Protein AF-A0A1V5MWM6-F1 (afdb_monomer_lite)

Radius of gyration: 13.38 Å; chains: 1; bounding box: 36×27×34 Å

Foldseek 3Di:
DVQVVVVLLVVLQCVLQQVLACAPVQWDWDDDPNDTHTDPGDPRHHDCPDVSFRNDDQCPDRNDDPVSSLVSCVVVPHDSVVSVVSNVVSNVVVD

Secondary structure (DSSP, 8-state):
-HHHHHHHHHHHHHHHTTB----GGG--EEEETT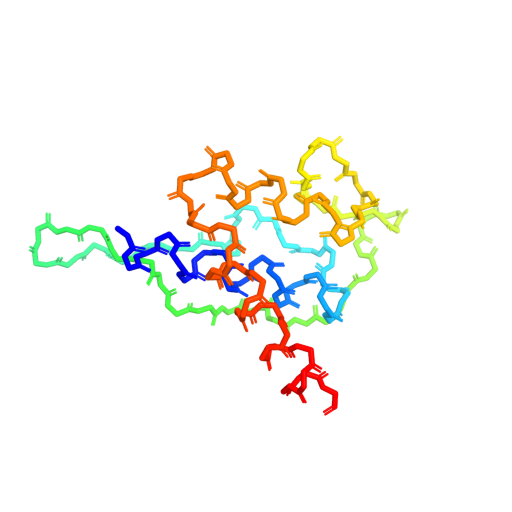EEEEPPP-----B--BTTB-SS-BTTBSS--HHHHHHHHHHTT--HHHHHHHHHHHHHHT-

Structure (mmCIF, N/CA/C/O backbone):
data_AF-A0A1V5MWM6-F1
#
_entry.id   AF-A0A1V5MWM6-F1
#
loop_
_atom_site.group_PDB
_atom_site.id
_atom_site.type_symbol
_atom_site.label_atom_id
_atom_site.label_alt_id
_atom_site.label_comp_id
_atom_site.label_asym_id
_atom_site.label_entity_id
_atom_site.label_seq_id
_atom_site.pdbx_PDB_ins_code
_atom_site.Cartn_x
_atom_site.Cartn_y
_atom_site.Cartn_z
_atom_site.occupancy
_atom_site.B_iso_or_equiv
_atom_site.auth_seq_id
_atom_site.auth_comp_id
_atom_site.auth_asym_id
_atom_site.auth_atom_id
_atom_site.pdbx_PDB_model_num
ATOM 1 N N . MET A 1 1 ? -6.650 0.308 14.072 1.00 78.88 1 MET A N 1
ATOM 2 C CA . MET A 1 1 ? -5.532 -0.623 13.765 1.00 78.88 1 MET A CA 1
ATOM 3 C C . MET A 1 1 ? -5.895 -1.726 12.774 1.00 78.88 1 MET A C 1
ATOM 5 O O . MET A 1 1 ? -5.092 -1.991 11.892 1.00 78.88 1 MET A O 1
ATOM 9 N N . VAL A 1 2 ? -7.065 -2.375 12.875 1.00 90.19 2 VAL A N 1
ATOM 10 C CA . VAL A 1 2 ? -7.462 -3.445 11.931 1.00 90.19 2 VAL A CA 1
ATOM 11 C C . VAL A 1 2 ? -7.520 -2.946 10.484 1.00 90.19 2 VAL A C 1
ATOM 13 O O . VAL A 1 2 ? -6.863 -3.528 9.627 1.00 90.19 2 VAL A O 1
ATOM 16 N N . GLU A 1 3 ? -8.217 -1.837 10.227 1.00 93.81 3 GLU A N 1
ATOM 17 C CA . GLU A 1 3 ? -8.366 -1.302 8.865 1.00 93.81 3 GLU A CA 1
ATOM 18 C C . GLU A 1 3 ? -7.029 -0.893 8.245 1.00 93.81 3 GLU A C 1
ATOM 20 O O . GLU A 1 3 ? -6.723 -1.261 7.116 1.00 93.81 3 GLU A O 1
ATOM 25 N N . MET A 1 4 ? -6.163 -0.244 9.021 1.00 93.56 4 MET A N 1
ATOM 26 C CA . MET A 1 4 ? -4.841 0.153 8.543 1.00 93.56 4 MET A CA 1
ATOM 27 C C . MET A 1 4 ? -3.955 -1.058 8.191 1.00 93.56 4 MET A C 1
ATOM 29 O O . MET A 1 4 ? -3.263 -1.033 7.176 1.00 93.56 4 MET A O 1
ATOM 33 N N . ARG A 1 5 ? -4.056 -2.176 8.928 1.00 94.81 5 ARG A N 1
ATOM 34 C CA . ARG A 1 5 ? -3.383 -3.432 8.545 1.00 94.81 5 ARG A CA 1
ATOM 35 C C . ARG A 1 5 ? -3.902 -4.014 7.235 1.00 94.81 5 ARG A C 1
ATOM 37 O O . ARG A 1 5 ? -3.110 -4.575 6.481 1.00 94.81 5 ARG A O 1
ATOM 44 N N . LYS A 1 6 ? -5.201 -3.880 6.945 1.00 96.31 6 LYS A N 1
ATOM 45 C CA . LYS A 1 6 ? -5.766 -4.299 5.652 1.00 96.31 6 LYS A CA 1
ATOM 46 C C . LYS A 1 6 ? -5.215 -3.443 4.510 1.00 96.31 6 LYS A C 1
ATOM 48 O O . LYS A 1 6 ? -4.765 -4.006 3.517 1.00 96.31 6 LYS A O 1
ATOM 53 N N . VAL A 1 7 ? -5.171 -2.120 4.688 1.00 96.19 7 VAL A N 1
ATOM 54 C CA . VAL A 1 7 ? -4.598 -1.188 3.701 1.00 96.19 7 VAL A CA 1
ATOM 55 C C . VAL A 1 7 ? -3.115 -1.488 3.460 1.00 96.19 7 VAL A C 1
ATOM 57 O O . VAL A 1 7 ? -2.696 -1.622 2.313 1.00 96.19 7 VAL A O 1
ATOM 60 N N . TYR A 1 8 ? -2.326 -1.691 4.521 1.00 97.06 8 TYR A N 1
ATOM 61 C CA . TYR A 1 8 ? -0.914 -2.066 4.397 1.00 97.06 8 TYR A CA 1
ATOM 62 C C . TYR A 1 8 ? -0.730 -3.391 3.647 1.00 97.06 8 TYR A C 1
ATOM 64 O O . TYR A 1 8 ? 0.094 -3.486 2.738 1.00 97.06 8 TYR A O 1
ATOM 72 N N . ARG A 1 9 ? -1.528 -4.413 3.981 1.00 96.88 9 ARG A N 1
ATOM 73 C CA . ARG A 1 9 ? -1.490 -5.713 3.299 1.00 96.88 9 ARG A CA 1
ATOM 74 C C . ARG A 1 9 ? -1.787 -5.570 1.802 1.00 96.88 9 ARG A C 1
ATOM 76 O O . ARG A 1 9 ? -1.123 -6.228 1.007 1.00 96.88 9 ARG A O 1
ATOM 83 N N . LEU A 1 10 ? -2.740 -4.715 1.427 1.00 97.25 10 LEU A N 1
ATOM 84 C CA . LEU A 1 10 ? -3.058 -4.435 0.026 1.00 97.25 10 LEU A CA 1
ATOM 85 C C . LEU A 1 10 ? -1.912 -3.712 -0.695 1.00 97.25 10 LEU A C 1
ATOM 87 O O . LEU A 1 10 ? -1.538 -4.123 -1.788 1.00 97.25 10 LEU A O 1
ATOM 91 N N . MET A 1 11 ? -1.303 -2.701 -0.067 1.00 97.31 11 MET A N 1
ATOM 92 C CA . MET A 1 11 ? -0.132 -2.003 -0.616 1.00 97.31 11 MET A CA 1
ATOM 93 C C . MET A 1 11 ? 1.019 -2.978 -0.901 1.00 97.31 11 MET A C 1
ATOM 95 O O . MET A 1 11 ? 1.599 -2.959 -1.985 1.00 97.31 11 MET A O 1
ATOM 99 N N . VAL A 1 12 ? 1.325 -3.871 0.049 1.00 97.69 12 VAL A N 1
ATOM 100 C CA . VAL A 1 12 ? 2.356 -4.904 -0.141 1.00 97.69 12 VAL A CA 1
ATOM 101 C C . VAL A 1 12 ? 1.974 -5.864 -1.265 1.00 97.69 12 VAL A C 1
ATOM 103 O O . VAL A 1 12 ? 2.826 -6.218 -2.074 1.00 97.69 12 VAL A O 1
ATOM 106 N N . PHE A 1 13 ? 0.710 -6.280 -1.343 1.00 97.44 13 PHE A N 1
ATOM 107 C CA . PHE A 1 13 ? 0.254 -7.171 -2.405 1.00 97.44 13 PHE A CA 1
ATOM 108 C C . PHE A 1 13 ? 0.421 -6.532 -3.791 1.00 97.44 13 PHE A C 1
ATOM 110 O O . PHE A 1 13 ? 1.078 -7.123 -4.645 1.00 97.44 13 PHE A O 1
ATOM 117 N N . ASN A 1 14 ? -0.060 -5.297 -3.985 1.00 96.88 14 ASN A N 1
ATOM 118 C CA . ASN A 1 14 ? 0.095 -4.550 -5.240 1.00 96.88 14 ASN A CA 1
ATOM 119 C C . ASN A 1 14 ? 1.564 -4.318 -5.615 1.00 96.88 14 ASN A C 1
ATOM 121 O O . ASN A 1 14 ? 1.914 -4.307 -6.797 1.00 96.88 14 ASN A O 1
ATOM 125 N N . TYR A 1 15 ? 2.439 -4.148 -4.623 1.00 96.50 15 TYR A N 1
ATOM 126 C CA . TYR A 1 15 ? 3.879 -4.107 -4.851 1.00 96.50 15 TYR A CA 1
ATOM 127 C C . TYR A 1 15 ? 4.416 -5.440 -5.392 1.00 96.50 15 TYR A C 1
ATOM 129 O O . TYR A 1 15 ? 5.102 -5.448 -6.411 1.00 96.50 15 TYR A O 1
ATOM 137 N N . LEU A 1 16 ? 4.079 -6.561 -4.747 1.00 96.69 16 LEU A N 1
ATOM 138 C CA . LEU A 1 16 ? 4.614 -7.88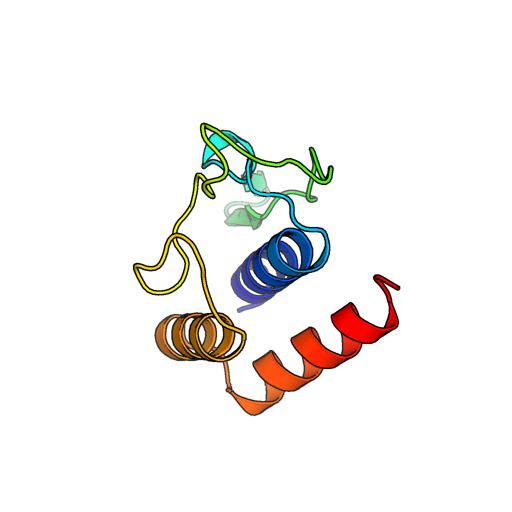5 -5.086 1.00 96.69 16 LEU A CA 1
ATOM 139 C C . LEU A 1 16 ? 4.137 -8.414 -6.442 1.00 96.69 16 LEU A C 1
ATOM 141 O O . LEU A 1 16 ? 4.916 -9.063 -7.134 1.00 96.69 16 LEU A O 1
ATOM 145 N N . ILE A 1 17 ? 2.889 -8.138 -6.829 1.00 95.88 17 ILE A N 1
ATOM 146 C CA . ILE A 1 17 ? 2.348 -8.578 -8.127 1.00 95.88 17 ILE A CA 1
ATOM 147 C C . ILE A 1 17 ? 2.641 -7.603 -9.269 1.00 95.88 17 ILE A C 1
ATOM 149 O O . ILE A 1 17 ? 2.104 -7.774 -10.358 1.00 95.88 17 ILE A O 1
ATOM 153 N N . TYR A 1 18 ? 3.442 -6.559 -9.028 1.00 94.88 18 TYR A N 1
ATOM 154 C CA . TYR A 1 18 ? 3.665 -5.477 -9.988 1.00 94.88 18 TYR A CA 1
ATOM 155 C C . TYR A 1 18 ? 2.355 -4.838 -10.482 1.00 94.88 18 TYR A C 1
ATOM 157 O O . TYR A 1 18 ? 2.238 -4.480 -11.646 1.00 94.88 18 TYR A O 1
ATOM 165 N N . ASN A 1 19 ? 1.355 -4.667 -9.612 1.00 96.31 19 ASN A N 1
ATOM 166 C CA . ASN A 1 19 ? 0.180 -3.862 -9.943 1.00 96.31 19 ASN A CA 1
ATOM 167 C C . ASN A 1 19 ? 0.536 -2.384 -9.776 1.00 96.31 19 ASN A C 1
ATOM 169 O O . ASN A 1 19 ? 0.562 -1.889 -8.647 1.00 96.31 19 ASN A O 1
ATOM 173 N N . LYS A 1 20 ? 0.851 -1.696 -10.875 1.00 95.94 20 LYS A N 1
ATOM 174 C CA . LYS A 1 20 ? 1.162 -0.258 -10.886 1.00 95.94 20 LYS A CA 1
ATOM 175 C C . LYS A 1 20 ? -0.071 0.633 -11.101 1.00 95.94 20 LYS A C 1
ATOM 177 O O . LYS A 1 20 ? 0.045 1.849 -10.960 1.00 95.94 20 LYS A O 1
ATOM 182 N N . ASP A 1 21 ? -1.241 0.060 -11.378 1.00 95.50 21 ASP A N 1
ATOM 183 C CA . ASP A 1 21 ? -2.509 0.787 -11.564 1.00 95.50 21 ASP A CA 1
ATOM 184 C C . ASP A 1 21 ? -3.344 0.857 -10.267 1.00 95.50 21 ASP A C 1
ATOM 186 O O . ASP A 1 21 ? -4.571 0.834 -10.244 1.00 95.50 21 ASP A O 1
ATOM 190 N N . ASP A 1 22 ? -2.664 0.934 -9.125 1.00 94.62 22 ASP A N 1
ATOM 191 C CA . ASP A 1 22 ? -3.262 1.014 -7.795 1.00 94.62 22 ASP A CA 1
ATOM 192 C C . ASP A 1 22 ? -3.705 2.438 -7.430 1.00 94.62 22 ASP A C 1
ATOM 194 O O . ASP A 1 22 ? -3.335 2.979 -6.387 1.00 94.62 22 ASP A O 1
ATOM 198 N N . HIS A 1 23 ? -4.500 3.074 -8.286 1.00 94.31 23 HIS A N 1
ATOM 199 C CA . HIS A 1 23 ? -4.932 4.453 -8.079 1.00 94.31 23 HIS A CA 1
ATOM 200 C C . HIS A 1 23 ? -6.020 4.559 -6.995 1.00 94.31 23 HIS A C 1
ATOM 202 O O . HIS A 1 23 ? -6.686 3.581 -6.654 1.00 94.31 23 HIS A O 1
ATOM 208 N N . ALA A 1 24 ? -6.296 5.773 -6.509 1.00 94.56 24 ALA A N 1
ATOM 209 C CA . ALA A 1 24 ? -7.223 6.015 -5.395 1.00 94.56 24 ALA A CA 1
ATOM 210 C C . ALA A 1 24 ? -8.632 5.397 -5.555 1.00 94.56 24 ALA A C 1
ATOM 212 O O . ALA A 1 24 ? -9.249 5.041 -4.556 1.00 94.56 24 ALA A O 1
ATOM 213 N N . LYS A 1 25 ? -9.140 5.216 -6.785 1.00 94.69 25 LYS A N 1
ATOM 214 C CA . LYS A 1 25 ? -10.450 4.574 -7.033 1.00 94.69 25 LYS A CA 1
ATOM 215 C C . LYS A 1 25 ? -10.467 3.057 -6.782 1.00 94.69 25 LYS A C 1
ATOM 217 O O . LYS A 1 25 ? -11.548 2.478 -6.700 1.00 94.69 25 LYS A O 1
ATOM 222 N N . ASN A 1 26 ? -9.300 2.434 -6.613 1.00 95.81 26 ASN A N 1
ATOM 223 C CA . ASN A 1 26 ? -9.149 1.013 -6.277 1.00 95.81 26 ASN A CA 1
ATOM 224 C C . ASN A 1 26 ? -9.122 0.771 -4.758 1.00 95.81 26 ASN A C 1
ATOM 226 O O . ASN A 1 26 ? -8.934 -0.351 -4.293 1.00 95.81 26 ASN A O 1
ATOM 230 N N . PHE A 1 27 ? -9.367 1.825 -3.975 1.00 96.12 27 PHE A N 1
ATOM 231 C CA . PHE A 1 27 ? -9.560 1.764 -2.536 1.00 96.12 27 PHE A CA 1
ATOM 232 C C . PHE A 1 27 ? -10.973 2.237 -2.213 1.00 96.12 27 PHE A C 1
ATOM 234 O O . PHE A 1 27 ? -11.348 3.368 -2.520 1.00 96.12 27 PHE A O 1
ATOM 241 N N . ALA A 1 28 ? -11.746 1.383 -1.550 1.00 96.88 28 ALA A N 1
ATOM 242 C CA . ALA A 1 28 ? -13.091 1.718 -1.109 1.00 96.88 28 ALA A CA 1
ATOM 243 C C . ALA A 1 28 ? -13.274 1.436 0.377 1.00 96.88 28 ALA A C 1
ATOM 245 O O . ALA A 1 28 ? -12.566 0.634 0.992 1.00 96.88 28 ALA A O 1
ATOM 246 N N . PHE A 1 29 ? -14.284 2.089 0.936 1.00 96.88 29 PHE A N 1
ATOM 247 C CA . PHE A 1 29 ? -14.725 1.893 2.303 1.00 96.88 29 PHE A CA 1
ATOM 248 C C . PHE A 1 29 ? -16.230 1.647 2.308 1.00 96.88 29 PHE A C 1
ATOM 250 O O . PHE A 1 29 ? -16.976 2.239 1.529 1.00 96.88 29 PHE A O 1
ATOM 257 N N . ILE A 1 30 ? -16.670 0.765 3.195 1.00 97.56 30 ILE A N 1
ATOM 258 C CA . ILE A 1 30 ? -18.071 0.452 3.444 1.00 97.56 30 ILE A CA 1
ATOM 259 C C . ILE A 1 30 ? -18.443 1.104 4.770 1.00 97.56 30 ILE A C 1
ATOM 261 O O . ILE A 1 30 ? -17.847 0.793 5.804 1.00 97.56 30 ILE A O 1
ATOM 265 N N . TYR A 1 31 ? -19.434 1.992 4.744 1.00 97.31 31 TYR A N 1
ATOM 266 C CA . TYR A 1 31 ? -20.023 2.539 5.960 1.00 97.31 31 TYR A CA 1
ATOM 267 C C . TYR A 1 31 ? -21.106 1.594 6.476 1.00 97.31 31 TYR A C 1
ATOM 269 O O . TYR A 1 31 ? -22.084 1.325 5.778 1.00 97.31 31 TYR A O 1
ATOM 277 N N . ARG A 1 32 ? -20.921 1.066 7.686 1.00 97.00 32 ARG A N 1
ATOM 278 C CA . ARG A 1 32 ? -21.890 0.187 8.353 1.00 97.00 32 ARG A CA 1
ATOM 279 C C . ARG A 1 32 ? -21.751 0.301 9.862 1.00 97.00 32 ARG A C 1
ATOM 281 O O . ARG A 1 32 ? -20.654 0.527 10.369 1.00 97.00 32 ARG A O 1
ATOM 288 N N . ASP A 1 33 ? -22.862 0.124 10.569 1.00 96.19 33 ASP A N 1
ATOM 289 C CA . ASP A 1 33 ? -22.894 0.106 12.037 1.00 96.19 33 ASP A CA 1
ATOM 290 C C . ASP A 1 33 ? -22.291 1.373 12.680 1.00 96.19 33 ASP A C 1
ATOM 292 O O . ASP A 1 33 ? -21.696 1.324 13.752 1.00 96.19 33 ASP A O 1
ATOM 296 N N . GLY A 1 34 ? -22.423 2.522 12.006 1.00 97.25 34 GLY A N 1
ATOM 297 C CA . GLY A 1 34 ? -21.892 3.801 12.480 1.00 97.25 34 GLY A CA 1
ATOM 298 C C . GLY A 1 34 ? -20.401 4.038 12.206 1.00 97.25 34 GLY A C 1
ATOM 299 O O . GLY A 1 34 ? -19.903 5.094 12.588 1.00 97.25 34 GLY A O 1
ATOM 300 N N . ASP A 1 35 ? -19.701 3.117 11.533 1.00 97.00 35 ASP A N 1
ATOM 301 C CA . ASP A 1 35 ? -18.246 3.171 11.334 1.00 97.00 35 ASP A CA 1
ATOM 302 C C . ASP A 1 35 ? -17.822 2.873 9.879 1.00 97.00 35 ASP A C 1
ATOM 304 O O . ASP A 1 35 ? -18.557 2.261 9.096 1.00 97.00 35 ASP A O 1
ATOM 308 N N . TRP A 1 36 ? -16.618 3.314 9.506 1.00 95.94 36 TRP A N 1
ATOM 309 C CA . TRP A 1 36 ? -16.015 3.082 8.193 1.00 95.94 36 TRP A CA 1
ATOM 310 C C . TRP A 1 36 ? -15.107 1.854 8.216 1.00 95.94 36 TRP A C 1
ATOM 312 O O . TRP A 1 36 ? -14.105 1.800 8.925 1.00 95.94 36 TRP A O 1
ATOM 322 N N . HIS A 1 37 ? -15.415 0.883 7.362 1.00 96.44 37 HIS A N 1
ATOM 323 C CA . HIS A 1 37 ? -14.640 -0.345 7.210 1.00 96.44 37 HIS A CA 1
ATOM 324 C C . HIS A 1 37 ? -13.959 -0.330 5.853 1.00 96.44 37 HIS A C 1
ATOM 326 O O . HIS A 1 37 ? -14.598 -0.035 4.848 1.00 96.44 37 HIS A O 1
ATOM 332 N N . PHE A 1 38 ? -12.683 -0.683 5.787 1.00 97.50 38 PHE A N 1
ATOM 333 C CA . PHE A 1 38 ? -12.014 -0.903 4.516 1.00 97.50 38 PHE A CA 1
ATOM 334 C C . PHE A 1 38 ? -12.715 -2.043 3.770 1.00 97.50 38 PHE A C 1
ATOM 336 O O . PHE A 1 38 ? -12.940 -3.124 4.334 1.00 97.50 38 PHE A O 1
ATOM 343 N N . ALA A 1 39 ? -13.101 -1.779 2.523 1.00 97.44 39 ALA A N 1
ATOM 344 C CA . ALA A 1 39 ? -13.791 -2.749 1.689 1.00 97.44 39 ALA A CA 1
ATOM 345 C C . ALA A 1 39 ? -12.869 -3.942 1.370 1.00 97.44 39 ALA A C 1
ATOM 347 O O . ALA A 1 39 ? -11.640 -3.813 1.418 1.00 97.44 39 ALA A O 1
ATOM 348 N N . PRO A 1 40 ? -13.428 -5.116 1.025 1.00 96.56 40 PRO A N 1
ATOM 349 C CA . PRO A 1 40 ? -12.648 -6.163 0.379 1.00 96.56 40 PRO A CA 1
ATOM 350 C C . PRO A 1 40 ? -11.901 -5.601 -0.836 1.00 96.56 40 PRO A C 1
ATOM 352 O O . PRO A 1 40 ? -12.457 -4.800 -1.583 1.00 96.56 40 PRO A O 1
ATOM 355 N N . ALA A 1 41 ? -10.649 -6.015 -1.021 1.00 96.88 41 ALA A N 1
ATOM 356 C CA . ALA A 1 41 ? -9.849 -5.579 -2.158 1.00 96.88 41 ALA A CA 1
ATOM 357 C C . ALA A 1 41 ? -10.435 -6.105 -3.480 1.00 96.88 41 ALA A C 1
ATOM 359 O O . ALA A 1 41 ? -10.948 -7.224 -3.536 1.00 96.88 41 ALA A O 1
ATOM 360 N N . TYR A 1 42 ? -10.331 -5.302 -4.534 1.00 96.75 42 TYR A N 1
ATOM 361 C CA . TYR A 1 42 ? -10.787 -5.605 -5.888 1.00 96.75 42 TYR A CA 1
ATOM 362 C C . TYR A 1 42 ? -9.775 -5.060 -6.901 1.00 96.75 42 TYR A C 1
ATOM 364 O O . TYR A 1 42 ? -8.861 -4.334 -6.518 1.00 96.75 42 TYR A O 1
ATOM 372 N N . ASP A 1 43 ? -9.935 -5.445 -8.169 1.00 96.25 43 ASP A N 1
ATOM 373 C CA . ASP A 1 43 ? -9.072 -5.012 -9.278 1.00 96.25 43 ASP A CA 1
ATOM 374 C C . ASP A 1 43 ? -7.571 -5.277 -9.030 1.00 96.25 43 ASP A C 1
ATOM 376 O O . ASP A 1 43 ? -6.719 -4.390 -8.979 1.00 96.25 43 ASP A O 1
ATOM 380 N N . LEU A 1 44 ? -7.262 -6.552 -8.778 1.00 95.38 44 LEU A N 1
ATOM 381 C CA . LEU A 1 44 ? -5.941 -7.023 -8.364 1.00 95.38 44 LEU A CA 1
ATOM 382 C C . LEU A 1 44 ? -5.222 -7.726 -9.514 1.00 95.38 44 LEU A C 1
ATOM 384 O O . LEU A 1 44 ? -5.108 -8.953 -9.527 1.00 95.38 44 LEU A O 1
ATOM 388 N N . LEU A 1 45 ? -4.749 -6.948 -10.482 1.00 94.75 45 LEU A N 1
ATOM 389 C CA . LEU A 1 45 ? -4.065 -7.456 -11.668 1.00 94.75 45 LEU A CA 1
ATOM 390 C C . LEU A 1 45 ? -2.662 -6.846 -11.790 1.00 94.75 45 LEU A C 1
ATOM 392 O O . LEU A 1 45 ? -2.494 -5.658 -11.510 1.00 94.75 45 LEU A O 1
ATOM 396 N N . PRO A 1 46 ? -1.643 -7.620 -12.209 1.00 95.62 46 PRO A N 1
ATOM 397 C CA . PRO A 1 46 ? -0.375 -7.045 -12.646 1.00 95.62 46 PRO A CA 1
ATOM 398 C C . PRO A 1 46 ? -0.618 -6.005 -13.743 1.00 95.62 46 PRO A C 1
ATOM 400 O O . PRO 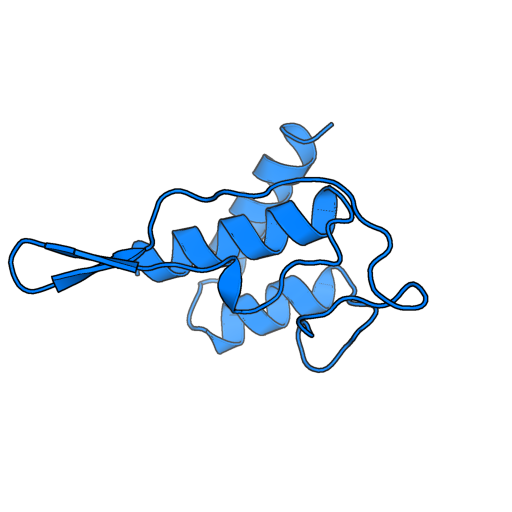A 1 46 ? -1.437 -6.221 -14.636 1.00 95.62 46 PRO A O 1
ATOM 403 N N . SER A 1 47 ? 0.091 -4.883 -13.681 1.00 95.12 47 SER A N 1
ATOM 404 C CA . SER A 1 47 ? -0.055 -3.793 -14.644 1.00 95.12 47 SER A CA 1
ATOM 405 C C . SER A 1 47 ? 1.234 -2.992 -14.715 1.00 95.12 47 SER A C 1
ATOM 407 O O . SER A 1 47 ? 1.800 -2.633 -13.685 1.00 95.12 47 SER A O 1
ATOM 409 N N . ASP A 1 48 ? 1.673 -2.651 -15.925 1.00 93.19 48 ASP A N 1
ATOM 410 C CA . ASP A 1 48 ? 2.849 -1.801 -16.125 1.00 93.19 48 ASP A CA 1
ATOM 411 C C . ASP A 1 48 ? 2.591 -0.328 -15.773 1.00 93.19 48 ASP A C 1
ATOM 413 O O . ASP A 1 48 ? 3.539 0.448 -15.640 1.00 93.19 48 ASP A O 1
ATOM 417 N N . GLY A 1 49 ? 1.329 0.053 -15.555 1.00 90.19 49 GLY A N 1
ATOM 418 C CA . GLY A 1 49 ? 0.939 1.426 -15.261 1.00 90.19 49 GLY A CA 1
ATOM 419 C C . GLY A 1 49 ? 1.144 2.369 -16.450 1.00 90.19 49 GLY A C 1
ATOM 420 O O . GLY A 1 49 ? 1.461 1.965 -17.571 1.00 90.19 49 GLY A O 1
ATOM 421 N N . ILE A 1 50 ? 0.948 3.664 -16.215 1.00 87.31 50 ILE A N 1
ATOM 422 C CA . ILE A 1 50 ? 1.066 4.680 -17.267 1.00 87.31 50 ILE A CA 1
ATOM 423 C C . ILE A 1 50 ? 2.552 4.994 -17.470 1.00 87.31 50 ILE A C 1
ATOM 425 O O . ILE A 1 50 ? 3.229 5.444 -16.546 1.00 87.31 50 ILE A O 1
ATOM 429 N N . ASN A 1 51 ? 3.064 4.765 -18.683 1.00 90.00 51 ASN A N 1
ATOM 430 C CA . ASN A 1 51 ? 4.481 4.939 -19.035 1.00 90.00 51 ASN A CA 1
ATOM 431 C C . ASN A 1 51 ? 5.454 4.125 -18.156 1.00 90.00 51 ASN A C 1
ATOM 433 O O . ASN A 1 51 ? 6.588 4.545 -17.945 1.00 90.00 51 ASN A O 1
ATOM 437 N N . GLY A 1 52 ? 5.021 2.976 -17.628 1.00 87.69 52 GLY A N 1
ATOM 438 C CA . GLY A 1 52 ? 5.856 2.129 -16.771 1.00 87.69 52 GLY A CA 1
ATOM 439 C C . GLY A 1 52 ? 5.854 2.518 -15.287 1.00 87.69 52 GLY A C 1
ATOM 440 O O . GLY A 1 52 ? 6.507 1.834 -14.491 1.00 87.69 52 GLY A O 1
ATOM 441 N N . PHE A 1 53 ? 5.137 3.577 -14.895 1.00 87.94 53 PHE A N 1
ATOM 442 C CA . PHE A 1 53 ? 5.139 4.105 -13.530 1.00 87.94 53 PHE A CA 1
ATOM 443 C C . PHE A 1 53 ? 3.900 3.715 -12.725 1.00 87.94 53 PHE A C 1
ATOM 445 O O . PHE A 1 53 ? 2.789 3.611 -13.248 1.00 87.94 53 PHE A O 1
ATOM 452 N N . ARG A 1 54 ? 4.104 3.553 -11.411 1.00 92.06 54 ARG A N 1
ATOM 453 C CA . ARG A 1 54 ? 3.032 3.355 -10.432 1.00 92.06 54 ARG A CA 1
ATOM 454 C C . ARG A 1 54 ? 2.215 4.630 -10.236 1.00 92.06 54 ARG A C 1
ATOM 456 O O . ARG A 1 54 ? 2.777 5.714 -10.095 1.00 92.06 54 ARG A O 1
ATOM 463 N N . THR A 1 55 ? 0.896 4.479 -10.174 1.00 93.19 55 THR A N 1
ATOM 464 C CA . THR A 1 55 ? -0.055 5.581 -9.961 1.00 93.19 55 THR A CA 1
ATOM 465 C C . THR A 1 55 ? -0.031 6.126 -8.529 1.00 93.19 55 THR A C 1
ATOM 467 O O . THR A 1 55 ? -0.147 7.337 -8.342 1.00 93.19 55 THR A O 1
ATOM 470 N N . THR A 1 56 ? 0.180 5.270 -7.524 1.00 94.19 56 THR A N 1
ATOM 471 C CA . THR A 1 56 ? 0.322 5.669 -6.115 1.00 94.19 56 THR A CA 1
ATOM 472 C C . THR A 1 56 ? 1.771 5.546 -5.644 1.00 94.19 56 THR A C 1
ATOM 474 O O . THR A 1 56 ? 2.344 4.462 -5.640 1.00 94.19 56 THR A O 1
ATOM 477 N N . SER A 1 57 ? 2.396 6.641 -5.204 1.00 95.00 57 SER A N 1
ATOM 478 C CA . SER A 1 57 ? 3.771 6.580 -4.689 1.00 95.00 57 SER A CA 1
ATOM 479 C C . SER A 1 57 ? 3.849 5.883 -3.324 1.00 95.00 57 SER A C 1
ATOM 481 O O . SER A 1 57 ? 2.949 5.990 -2.491 1.00 95.00 57 SER A O 1
ATOM 483 N N . ILE A 1 58 ? 4.964 5.196 -3.062 1.00 96.19 58 ILE A N 1
ATOM 484 C CA . ILE A 1 58 ? 5.280 4.635 -1.742 1.00 96.19 58 ILE A CA 1
ATOM 485 C C . ILE A 1 58 ? 6.511 5.378 -1.229 1.00 96.19 58 ILE A C 1
ATOM 487 O O . ILE A 1 58 ? 7.550 5.390 -1.882 1.00 96.19 58 ILE A O 1
ATOM 491 N N . ASN A 1 59 ? 6.380 6.043 -0.077 1.00 97.06 59 ASN A N 1
ATOM 492 C CA . ASN A 1 59 ? 7.431 6.887 0.508 1.00 97.06 59 ASN A CA 1
ATOM 493 C C . ASN A 1 59 ? 7.977 7.961 -0.462 1.00 97.06 59 ASN A C 1
ATOM 495 O O . ASN A 1 59 ? 9.178 8.205 -0.507 1.00 97.06 59 ASN A O 1
ATOM 499 N N . ASN A 1 60 ? 7.097 8.610 -1.234 1.00 95.44 60 ASN A N 1
ATOM 500 C CA . ASN A 1 60 ? 7.456 9.578 -2.283 1.00 95.44 60 ASN A CA 1
ATOM 501 C C . ASN A 1 60 ? 8.280 8.996 -3.452 1.00 95.44 60 ASN A C 1
ATOM 503 O O . ASN A 1 60 ? 8.861 9.765 -4.214 1.00 95.44 60 ASN A O 1
ATOM 507 N N . SER A 1 61 ? 8.307 7.670 -3.627 1.00 94.31 61 SER A N 1
ATOM 508 C CA . SER A 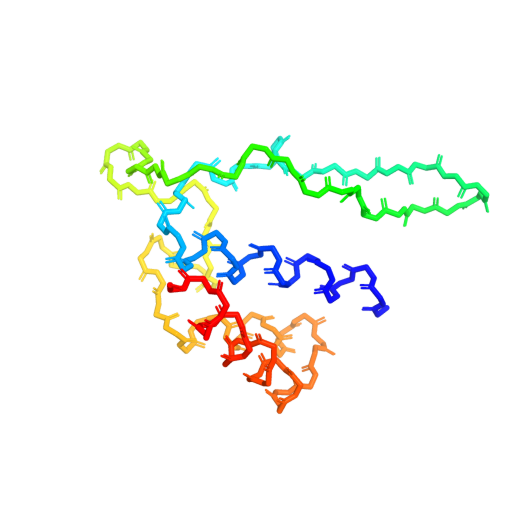1 61 ? 8.927 7.003 -4.776 1.00 94.31 61 SER A CA 1
ATOM 509 C C . SER A 1 61 ? 7.883 6.376 -5.705 1.00 94.31 61 SER A C 1
ATOM 511 O O . SER A 1 61 ? 6.917 5.761 -5.247 1.00 94.31 61 SER A O 1
ATOM 513 N N . ILE A 1 62 ? 8.100 6.520 -7.015 1.00 90.25 62 ILE A N 1
ATOM 514 C CA . ILE A 1 62 ? 7.341 5.846 -8.087 1.00 90.25 62 ILE A CA 1
ATOM 515 C C . ILE A 1 62 ? 7.942 4.481 -8.465 1.00 90.25 62 ILE A C 1
ATOM 517 O O . ILE A 1 62 ? 7.269 3.663 -9.092 1.00 90.25 62 ILE A O 1
ATOM 521 N N . GLU A 1 63 ? 9.173 4.215 -8.023 1.00 91.31 63 GLU A N 1
ATOM 522 C CA . GLU A 1 63 ? 9.879 2.932 -8.109 1.00 91.31 63 GLU A CA 1
ATOM 523 C C . GLU A 1 63 ? 10.351 2.544 -6.699 1.00 91.31 63 GLU A C 1
ATOM 525 O O . GLU A 1 63 ? 11.522 2.709 -6.349 1.00 91.31 63 GLU A O 1
ATOM 530 N N . PRO A 1 64 ? 9.427 2.144 -5.813 1.00 95.19 64 PRO A N 1
ATOM 531 C CA . PRO A 1 64 ? 9.761 1.934 -4.415 1.00 95.19 64 PRO A CA 1
ATOM 532 C C . PRO A 1 64 ? 10.610 0.683 -4.208 1.00 95.19 64 PRO A C 1
ATOM 534 O O . PRO A 1 64 ? 10.449 -0.329 -4.886 1.00 95.19 64 PRO A O 1
ATOM 537 N N . SER A 1 65 ? 11.483 0.751 -3.213 1.00 96.19 65 SER A N 1
ATOM 538 C CA . SER A 1 65 ? 12.224 -0.387 -2.678 1.00 96.19 65 SER A CA 1
ATOM 539 C C . SER A 1 65 ? 11.413 -1.135 -1.611 1.00 96.19 65 SER A C 1
ATOM 541 O O . SER A 1 65 ? 10.378 -0.667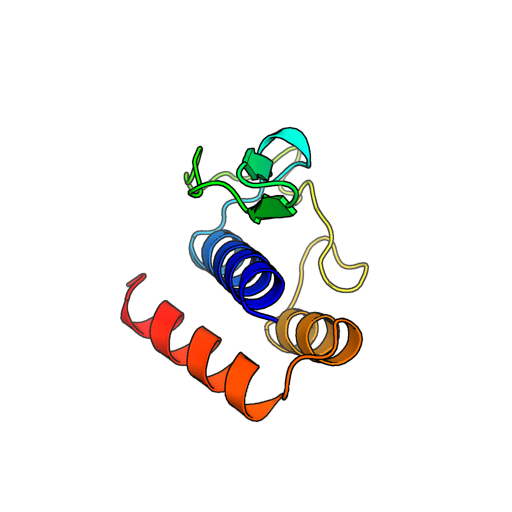 -1.121 1.00 96.19 65 SER A O 1
ATOM 543 N N . LYS A 1 66 ? 11.924 -2.291 -1.171 1.00 95.94 66 LYS A N 1
ATOM 544 C CA . LYS A 1 66 ? 11.382 -3.003 -0.002 1.00 95.94 66 LYS A CA 1
ATOM 545 C C . LYS A 1 66 ? 11.448 -2.125 1.259 1.00 95.94 66 LYS A C 1
ATOM 547 O O . LYS A 1 66 ? 10.557 -2.175 2.105 1.00 95.94 66 LYS A O 1
ATOM 552 N N . GLU A 1 67 ? 12.479 -1.303 1.392 1.00 97.56 67 GLU A N 1
ATOM 553 C CA . GLU A 1 67 ? 12.701 -0.422 2.537 1.00 97.56 67 GLU A CA 1
ATOM 554 C C . GLU A 1 67 ? 11.658 0.707 2.609 1.00 97.56 67 GLU A C 1
ATOM 556 O O . GLU A 1 67 ? 11.226 1.085 3.706 1.00 97.56 67 GLU A O 1
ATOM 561 N N . ASP A 1 68 ? 11.187 1.198 1.459 1.00 98.12 68 ASP A N 1
ATOM 562 C CA . ASP A 1 68 ? 10.135 2.220 1.378 1.00 98.12 68 ASP A CA 1
ATOM 563 C C . ASP A 1 68 ? 8.804 1.720 1.948 1.00 98.12 68 ASP A C 1
ATOM 565 O O . ASP A 1 68 ? 8.125 2.438 2.687 1.00 98.12 68 ASP A O 1
ATOM 569 N N . ILE A 1 69 ? 8.471 0.452 1.691 1.00 97.75 69 ILE A N 1
ATOM 570 C CA . ILE A 1 69 ? 7.272 -0.215 2.219 1.00 97.75 69 ILE A CA 1
ATOM 571 C C . ILE A 1 69 ? 7.275 -0.205 3.750 1.00 97.75 69 ILE A C 1
ATOM 573 O O . ILE A 1 69 ? 6.265 0.123 4.379 1.00 97.75 69 ILE A O 1
ATOM 577 N N . PHE A 1 70 ? 8.406 -0.550 4.371 1.00 98.00 70 PHE A N 1
ATOM 578 C CA . PHE A 1 70 ? 8.524 -0.548 5.831 1.00 98.00 70 PHE A CA 1
ATOM 579 C C . PHE A 1 70 ? 8.555 0.863 6.407 1.00 98.00 70 PHE A C 1
ATOM 581 O O . PHE A 1 70 ? 8.011 1.097 7.485 1.00 98.00 70 PHE A O 1
ATOM 588 N N . THR A 1 71 ? 9.153 1.810 5.687 1.00 98.06 71 THR A N 1
ATOM 589 C CA . THR A 1 71 ? 9.169 3.216 6.093 1.00 98.06 71 THR A CA 1
ATOM 590 C C . THR A 1 71 ? 7.752 3.782 6.161 1.00 98.06 71 THR A C 1
ATOM 592 O O . THR A 1 71 ? 7.399 4.412 7.158 1.00 98.06 71 THR A O 1
ATOM 595 N N . VAL A 1 72 ? 6.910 3.511 5.155 1.00 97.12 72 VAL A N 1
ATOM 596 C CA . VAL A 1 72 ? 5.490 3.907 5.170 1.00 97.12 72 VAL A CA 1
ATOM 597 C C . VAL A 1 72 ? 4.738 3.230 6.311 1.00 97.12 72 VAL A C 1
ATOM 599 O O . VAL A 1 72 ? 3.996 3.906 7.019 1.00 97.12 72 VAL A O 1
ATOM 602 N N . ALA A 1 73 ? 4.959 1.932 6.539 1.00 96.75 73 ALA A N 1
ATOM 603 C CA . ALA A 1 73 ? 4.312 1.201 7.628 1.00 96.75 73 ALA A CA 1
ATOM 604 C C . ALA A 1 73 ? 4.571 1.854 8.995 1.00 96.75 73 ALA A C 1
ATOM 606 O O . ALA A 1 73 ? 3.631 2.133 9.739 1.00 96.75 73 ALA A O 1
ATOM 607 N N . VAL A 1 74 ? 5.837 2.161 9.297 1.00 97.06 74 VAL A N 1
ATOM 608 C CA . VAL A 1 74 ? 6.229 2.801 10.561 1.00 97.06 74 VAL A CA 1
ATOM 609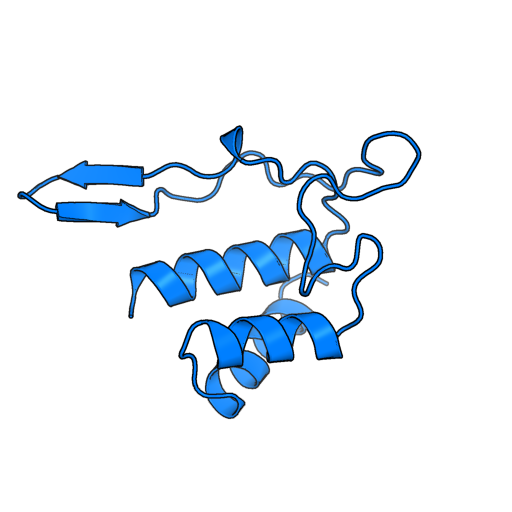 C C . VAL A 1 74 ? 5.669 4.222 10.659 1.00 97.06 74 VAL A C 1
ATOM 611 O O . VAL A 1 74 ? 5.122 4.586 11.698 1.00 97.06 74 VAL A O 1
ATOM 614 N N . LYS A 1 75 ? 5.728 5.015 9.577 1.00 96.31 75 LYS A N 1
ATOM 615 C CA . LYS A 1 75 ? 5.127 6.363 9.533 1.00 96.31 75 LYS A CA 1
ATOM 616 C C . LYS A 1 75 ? 3.608 6.340 9.756 1.00 96.31 75 LYS A C 1
ATOM 618 O O . LYS A 1 75 ? 3.075 7.268 10.352 1.00 96.31 75 LYS A O 1
ATOM 623 N N . ALA A 1 76 ? 2.926 5.283 9.313 1.00 93.50 76 ALA A N 1
ATOM 624 C CA . ALA A 1 76 ? 1.493 5.066 9.520 1.00 93.50 76 ALA A CA 1
ATOM 625 C C . ALA A 1 76 ? 1.143 4.491 10.911 1.00 93.50 76 ALA A C 1
ATOM 627 O O . ALA A 1 76 ? -0.032 4.267 11.204 1.00 93.50 76 ALA A O 1
ATOM 628 N N . GLY A 1 77 ? 2.143 4.247 11.768 1.00 94.50 77 GLY A N 1
ATOM 629 C CA . GLY A 1 77 ? 1.959 3.761 13.136 1.00 94.50 77 GLY A CA 1
ATOM 630 C C . GLY A 1 77 ? 1.938 2.236 13.295 1.00 94.50 77 GLY A C 1
ATOM 631 O O . GLY A 1 77 ? 1.499 1.757 14.341 1.00 94.50 77 GLY A O 1
ATOM 632 N N . LEU A 1 78 ? 2.381 1.457 12.297 1.00 95.50 78 LEU A N 1
ATOM 633 C CA . LEU A 1 78 ? 2.610 0.014 12.467 1.00 95.50 78 LEU A CA 1
ATOM 634 C C . LEU A 1 78 ? 3.918 -0.262 13.200 1.00 95.50 78 LEU A C 1
ATOM 636 O O . LEU A 1 78 ? 4.933 0.399 12.974 1.00 95.50 78 LEU A O 1
ATOM 640 N N . ASP A 1 79 ? 3.914 -1.330 13.996 1.00 96.00 79 ASP A N 1
ATOM 641 C CA . ASP A 1 79 ? 5.156 -1.919 14.475 1.00 96.00 79 ASP A CA 1
ATOM 642 C C . ASP A 1 79 ? 5.959 -2.493 13.297 1.00 96.00 79 ASP A C 1
ATOM 644 O O . ASP A 1 79 ? 5.433 -3.183 12.417 1.00 96.00 79 ASP A O 1
ATOM 648 N N . LYS A 1 80 ? 7.267 -2.223 13.287 1.00 96.50 80 LYS A N 1
ATOM 649 C CA . LYS A 1 80 ? 8.146 -2.641 12.192 1.00 96.50 80 LYS A CA 1
ATOM 650 C C . LYS A 1 80 ? 8.237 -4.165 12.075 1.00 96.50 80 LYS A C 1
ATOM 652 O O . LYS A 1 80 ? 8.283 -4.673 10.957 1.00 96.50 80 LYS A O 1
ATOM 657 N N . LYS A 1 81 ? 8.264 -4.901 13.194 1.00 97.38 81 LYS A N 1
ATOM 658 C CA . LYS A 1 81 ? 8.345 -6.372 13.167 1.00 97.38 81 LYS A CA 1
ATOM 659 C C . LYS A 1 81 ? 7.047 -6.969 12.635 1.00 97.38 81 LYS A C 1
ATOM 661 O O . LYS A 1 81 ? 7.101 -7.901 11.837 1.00 97.38 81 LYS A O 1
ATOM 666 N N . GLU A 1 82 ? 5.900 -6.411 13.022 1.00 95.75 82 GLU A N 1
ATOM 667 C CA . GLU A 1 82 ? 4.599 -6.799 12.466 1.00 95.75 82 GLU A CA 1
ATOM 668 C C . GLU A 1 82 ? 4.541 -6.557 10.949 1.00 95.75 82 GLU A C 1
ATOM 670 O O . GLU A 1 82 ? 4.174 -7.460 10.194 1.00 95.75 82 GLU A O 1
ATOM 675 N N . ALA A 1 83 ? 4.962 -5.376 10.487 1.00 97.31 83 ALA A N 1
ATOM 676 C CA . ALA A 1 83 ? 5.005 -5.040 9.065 1.00 97.31 83 ALA A CA 1
ATOM 677 C C . ALA A 1 83 ? 5.896 -6.015 8.271 1.00 97.31 83 ALA A C 1
ATOM 679 O O . ALA A 1 83 ? 5.482 -6.549 7.240 1.00 97.31 83 ALA A O 1
ATOM 680 N N . MET A 1 84 ? 7.086 -6.326 8.797 1.00 97.88 84 MET A N 1
ATOM 681 C CA . MET A 1 84 ? 7.987 -7.327 8.217 1.00 97.88 84 MET A CA 1
ATOM 682 C C . MET A 1 84 ? 7.343 -8.715 8.154 1.00 97.88 84 MET A C 1
ATOM 684 O O . MET A 1 84 ? 7.401 -9.362 7.113 1.00 97.88 84 MET A O 1
ATOM 688 N N . ALA A 1 85 ? 6.684 -9.166 9.223 1.00 97.25 85 ALA A N 1
ATOM 689 C CA . ALA A 1 85 ? 6.028 -10.472 9.246 1.00 97.25 85 ALA A CA 1
ATOM 690 C C . ALA A 1 85 ? 4.907 -10.583 8.195 1.00 97.25 85 ALA A C 1
ATOM 692 O O . ALA A 1 85 ? 4.775 -11.613 7.530 1.00 97.25 85 ALA A O 1
ATOM 693 N N . VAL A 1 86 ? 4.116 -9.520 8.010 1.00 96.88 86 VAL A N 1
ATOM 694 C CA . VAL A 1 86 ? 3.089 -9.459 6.956 1.00 96.88 86 VAL A CA 1
ATOM 695 C C . VAL A 1 86 ? 3.724 -9.520 5.567 1.00 96.88 86 VAL A C 1
ATOM 697 O O . VAL A 1 86 ? 3.230 -10.266 4.719 1.00 96.88 86 VAL A O 1
ATOM 700 N N . PHE A 1 87 ? 4.812 -8.779 5.344 1.00 97.81 87 PHE A N 1
ATOM 701 C CA . PHE A 1 87 ? 5.536 -8.788 4.075 1.00 97.81 87 PHE A CA 1
ATOM 702 C C . PHE A 1 87 ? 6.064 -10.183 3.731 1.00 97.81 87 PHE A C 1
ATOM 704 O O . PHE A 1 87 ? 5.740 -10.708 2.670 1.00 97.81 87 PHE A O 1
ATOM 711 N N . GLU A 1 88 ? 6.803 -10.821 4.642 1.00 97.38 88 GLU A N 1
ATOM 712 C CA . GLU A 1 88 ? 7.376 -12.154 4.411 1.00 97.38 88 GLU A CA 1
ATOM 713 C C . GLU A 1 88 ? 6.284 -13.206 4.158 1.00 97.38 88 GLU A C 1
ATOM 715 O O . GLU A 1 88 ? 6.393 -14.026 3.245 1.00 97.38 88 GLU A O 1
ATOM 720 N N . LYS A 1 89 ? 5.162 -13.135 4.889 1.00 97.44 89 LYS A N 1
ATOM 721 C CA . LYS A 1 89 ? 4.008 -14.011 4.640 1.00 97.44 89 LYS A CA 1
ATOM 722 C C . LYS A 1 89 ? 3.451 -13.839 3.224 1.00 97.44 89 LYS A C 1
ATOM 724 O O . LYS A 1 89 ? 3.099 -14.827 2.579 1.00 97.44 89 LYS A O 1
ATOM 729 N N . LEU A 1 90 ? 3.334 -12.601 2.746 1.00 96.94 90 LEU A N 1
ATOM 730 C CA . LEU A 1 90 ? 2.832 -12.327 1.401 1.00 96.94 90 LEU A CA 1
ATOM 731 C C . LEU A 1 90 ? 3.823 -12.756 0.319 1.00 96.94 90 LEU A C 1
ATOM 733 O O . LEU A 1 90 ? 3.381 -13.329 -0.670 1.00 96.94 90 LEU A O 1
ATOM 737 N N . VAL A 1 91 ? 5.130 -12.576 0.522 1.00 96.69 91 VAL A N 1
ATOM 738 C CA . VAL A 1 91 ? 6.160 -13.071 -0.411 1.00 96.69 91 VAL A CA 1
ATOM 739 C C . VAL A 1 91 ? 6.024 -14.576 -0.637 1.00 96.69 91 VAL A C 1
ATOM 741 O O . VAL A 1 91 ? 6.121 -15.026 -1.773 1.00 96.69 91 VAL A O 1
ATOM 744 N N . ILE A 1 92 ? 5.763 -15.347 0.422 1.00 94.12 92 ILE A N 1
ATOM 745 C CA . ILE A 1 92 ? 5.578 -16.802 0.325 1.00 94.12 92 ILE A CA 1
ATOM 746 C C . ILE A 1 92 ? 4.270 -17.162 -0.395 1.00 94.12 92 ILE A C 1
ATOM 748 O O . ILE A 1 92 ? 4.238 -18.128 -1.144 1.00 94.12 92 ILE A O 1
ATOM 752 N N . THR A 1 93 ? 3.192 -16.406 -0.167 1.00 92.00 93 THR A N 1
ATOM 753 C CA . THR A 1 93 ? 1.844 -16.750 -0.672 1.00 92.00 93 THR A CA 1
ATOM 754 C C . THR A 1 93 ? 1.581 -16.248 -2.098 1.00 92.00 93 THR A C 1
ATOM 756 O O . THR A 1 93 ? 0.644 -16.698 -2.744 1.00 92.00 93 THR A O 1
ATOM 759 N N . THR A 1 94 ? 2.366 -15.281 -2.574 1.00 86.75 94 THR A N 1
ATOM 760 C CA . THR A 1 94 ? 2.169 -14.606 -3.874 1.00 86.75 94 THR A CA 1
ATOM 761 C C . THR A 1 94 ? 3.109 -15.166 -4.956 1.00 86.75 94 THR A C 1
ATOM 763 O O . THR A 1 94 ? 3.230 -14.584 -6.029 1.00 86.75 94 THR A O 1
ATOM 766 N N . ARG A 1 95 ? 3.802 -16.273 -4.665 1.00 61.91 95 ARG A N 1
ATOM 767 C CA . ARG A 1 95 ? 4.697 -16.990 -5.582 1.00 61.91 95 ARG A CA 1
ATOM 768 C C . ARG A 1 95 ? 4.069 -18.283 -6.072 1.00 61.91 95 ARG A C 1
ATOM 770 O O . ARG A 1 95 ? 3.338 -18.907 -5.274 1.00 61.91 95 ARG A O 1
#

pLDDT: mean 94.9, std 4.54, range [61.91, 98.12]

Sequence (95 aa):
MVEMRKVYRLMVFNYLIYNKDDHAKNFAFIYRDGDWHFAPAYDLLPSDGINGFRTTSINNSIEPSKEDIFTVAVKAGLDKKEAMAVFEKLVITTR